Protein AF-A0A3P6BT95-F1 (afdb_monomer_lite)

Structure (mmCIF, N/CA/C/O backbone):
data_AF-A0A3P6BT95-F1
#
_entry.id   AF-A0A3P6BT95-F1
#
loop_
_atom_site.group_PDB
_atom_site.id
_atom_site.type_symbol
_atom_site.label_atom_id
_atom_site.label_alt_id
_atom_site.label_comp_id
_atom_site.label_asym_id
_atom_site.label_entity_id
_atom_site.label_seq_id
_atom_site.pdbx_PDB_ins_code
_atom_site.Cartn_x
_atom_site.Cartn_y
_atom_site.Cartn_z
_atom_site.occupancy
_atom_site.B_iso_or_equiv
_atom_site.auth_seq_id
_atom_site.auth_comp_id
_atom_site.auth_asym_id
_atom_site.auth_atom_id
_atom_site.pdbx_PDB_model_num
ATOM 1 N N . MET A 1 1 ? -36.086 25.713 81.331 1.00 40.69 1 MET A N 1
ATOM 2 C CA . MET A 1 1 ? -36.468 24.855 80.189 1.00 40.69 1 MET A CA 1
ATOM 3 C C . MET A 1 1 ? -35.423 25.064 79.106 1.00 40.69 1 MET A C 1
ATOM 5 O O . MET A 1 1 ? -35.436 26.111 78.475 1.00 40.69 1 MET A O 1
ATOM 9 N N . GLU A 1 2 ? -34.451 24.159 78.974 1.00 39.38 2 GLU A N 1
ATOM 10 C CA . GLU A 1 2 ? -33.451 24.248 77.899 1.00 39.38 2 GLU A CA 1
ATOM 11 C C . GLU A 1 2 ? -34.064 23.771 76.578 1.00 39.38 2 GLU A C 1
ATOM 13 O O . GLU A 1 2 ? -34.657 22.694 76.510 1.00 39.38 2 GLU A O 1
ATOM 18 N N . ALA A 1 3 ? -33.948 24.591 75.534 1.00 60.66 3 ALA A N 1
ATOM 19 C CA . ALA A 1 3 ? -34.422 24.251 74.201 1.00 60.66 3 ALA A CA 1
ATOM 20 C C . ALA A 1 3 ? -33.444 23.269 73.522 1.00 60.66 3 ALA A C 1
ATOM 22 O O . ALA A 1 3 ? -32.230 23.493 73.571 1.00 60.66 3 ALA A O 1
ATOM 23 N N . PRO A 1 4 ? -33.928 22.211 72.844 1.00 54.94 4 PRO A N 1
ATOM 24 C CA . PRO A 1 4 ? -33.053 21.258 72.171 1.00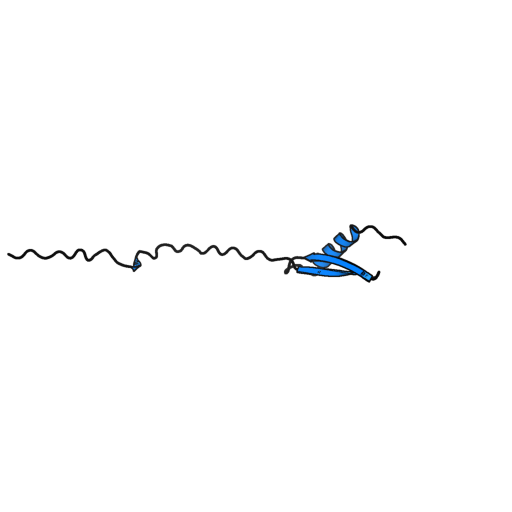 54.94 4 PRO A CA 1
ATOM 25 C C . PRO A 1 4 ? -32.262 21.940 71.048 1.00 54.94 4 PRO A C 1
ATOM 27 O O . PRO A 1 4 ? -32.843 22.486 70.106 1.00 54.94 4 PRO A O 1
ATOM 30 N N . ARG A 1 5 ? -30.927 21.887 71.124 1.00 63.22 5 ARG A N 1
ATOM 31 C CA . ARG A 1 5 ? -30.039 22.312 70.033 1.00 63.22 5 ARG A CA 1
ATOM 32 C C . ARG A 1 5 ? -30.313 21.433 68.810 1.00 63.22 5 ARG A C 1
ATOM 34 O O . ARG A 1 5 ? -29.905 20.277 68.763 1.00 63.22 5 ARG A O 1
ATOM 41 N N . ARG A 1 6 ? -31.026 21.974 67.820 1.00 58.38 6 ARG A N 1
ATOM 42 C CA . ARG A 1 6 ? -31.251 21.316 66.527 1.00 58.38 6 ARG A CA 1
ATOM 43 C C . ARG A 1 6 ? -29.942 21.306 65.740 1.00 58.38 6 ARG A C 1
ATOM 45 O O . ARG A 1 6 ? -29.474 22.351 65.297 1.00 58.38 6 ARG A O 1
ATOM 52 N N . SER A 1 7 ? -29.350 20.128 65.578 1.00 57.34 7 SER A N 1
ATOM 53 C CA . SER A 1 7 ? -28.195 19.921 64.711 1.00 57.34 7 SER A CA 1
ATOM 54 C C . SER A 1 7 ? -28.627 19.993 63.239 1.00 57.34 7 SER A C 1
ATOM 56 O O . SER A 1 7 ? -29.390 19.167 62.750 1.00 57.34 7 SER A O 1
ATOM 58 N N . LEU A 1 8 ? -28.098 20.972 62.502 1.00 56.00 8 LEU A N 1
ATOM 59 C CA . LEU A 1 8 ? -28.216 21.097 61.037 1.00 56.00 8 LEU A CA 1
ATOM 60 C C . LEU A 1 8 ? -27.297 20.116 60.278 1.00 56.00 8 LEU A C 1
ATOM 62 O O . LEU A 1 8 ? -27.004 20.306 59.102 1.00 56.00 8 LEU A O 1
ATOM 66 N N . ALA A 1 9 ? -26.836 19.046 60.928 1.00 54.00 9 ALA A N 1
ATOM 67 C CA . ALA A 1 9 ? -25.847 18.121 60.370 1.00 54.00 9 ALA A CA 1
ATOM 68 C C . ALA A 1 9 ? -26.398 17.214 59.248 1.00 54.00 9 ALA A C 1
ATOM 70 O O . ALA A 1 9 ? -25.670 16.389 58.701 1.00 54.00 9 ALA A O 1
ATOM 71 N N . ALA A 1 10 ? -27.670 17.356 58.880 1.00 56.06 10 ALA A N 1
ATOM 72 C CA . ALA A 1 10 ? -28.314 16.544 57.860 1.00 56.06 10 ALA A CA 1
ATOM 73 C C . ALA A 1 10 ? -28.318 17.237 56.489 1.00 56.06 10 ALA A C 1
ATOM 75 O O . ALA A 1 10 ? -29.387 17.531 55.971 1.00 56.06 10 ALA A O 1
ATOM 76 N N . SER A 1 11 ? -27.156 17.495 55.874 1.00 56.53 11 SER A N 1
ATOM 77 C CA . SER A 1 11 ? -27.152 17.677 54.404 1.00 56.53 11 SER A CA 1
ATOM 78 C C . SER A 1 11 ? -25.809 17.543 53.678 1.00 56.53 11 SER A C 1
ATOM 80 O O . SER A 1 11 ? -25.775 17.739 52.465 1.00 56.53 11 SER A O 1
ATOM 82 N N . LEU A 1 12 ? -24.702 17.197 54.334 1.00 55.16 12 LEU A N 1
ATOM 83 C CA . LEU A 1 12 ? -23.424 17.021 53.632 1.00 55.16 12 LEU A CA 1
ATOM 84 C C . LEU A 1 12 ? -23.052 15.542 53.563 1.00 55.16 12 LEU A C 1
ATOM 86 O O . LEU A 1 12 ? -22.036 15.115 54.095 1.00 55.16 12 LEU A O 1
ATOM 90 N N . SER A 1 13 ? -23.903 14.740 52.920 1.00 54.56 13 SER A N 1
ATOM 91 C CA . SER A 1 13 ? -23.510 13.401 52.478 1.00 54.56 13 SER A CA 1
ATOM 92 C C . SER A 1 13 ? -22.597 13.558 51.251 1.00 54.56 13 SER A C 1
ATOM 94 O O . SER A 1 13 ? -23.103 13.938 50.191 1.00 54.56 13 SER A O 1
ATOM 96 N N . PRO A 1 14 ? -21.287 13.239 51.326 1.00 55.88 14 PRO A N 1
ATOM 97 C CA . PRO A 1 14 ? -20.357 13.389 50.194 1.00 55.88 14 PRO A CA 1
ATOM 98 C C . PRO A 1 14 ? -20.727 12.493 49.002 1.00 55.88 14 PRO A C 1
ATOM 100 O O . PRO A 1 14 ? -20.282 12.698 47.878 1.00 55.88 14 PRO A O 1
ATOM 103 N N . LEU A 1 15 ? -21.580 11.497 49.249 1.00 55.53 15 LEU A N 1
ATOM 104 C CA . LEU A 1 15 ? -21.965 10.463 48.297 1.00 55.53 15 LEU A CA 1
ATOM 105 C C . LEU A 1 15 ? -23.026 10.904 47.278 1.00 55.53 15 LEU A C 1
ATOM 107 O O . LEU A 1 15 ? -23.339 10.137 46.374 1.00 55.53 15 LEU A O 1
ATOM 111 N N . ARG A 1 16 ? -23.576 12.123 47.380 1.00 53.22 16 ARG A N 1
ATOM 112 C CA . ARG A 1 16 ? -24.526 12.655 46.380 1.00 53.22 16 ARG A CA 1
ATOM 113 C C . ARG A 1 16 ? -23.869 13.458 45.251 1.00 53.22 16 ARG A C 1
ATOM 115 O O . ARG A 1 16 ? -24.569 13.860 44.331 1.00 53.22 16 ARG A O 1
ATOM 122 N N . LEU A 1 17 ? -22.544 13.646 45.279 1.00 53.62 17 LEU A N 1
ATOM 123 C CA . LEU A 1 17 ? -21.784 14.284 44.190 1.00 53.62 17 LEU A CA 1
ATOM 124 C C . LEU A 1 17 ? -21.252 13.273 43.156 1.00 53.62 17 LEU A C 1
ATOM 126 O O . LEU A 1 17 ? -20.455 13.617 42.294 1.00 53.62 17 LEU A O 1
ATOM 130 N N . ILE A 1 18 ? -21.684 12.014 43.221 1.00 57.50 18 ILE A N 1
ATOM 131 C CA . ILE A 1 18 ? -21.358 11.002 42.209 1.00 57.50 18 ILE A CA 1
ATOM 132 C C . ILE A 1 18 ? -22.626 10.693 41.410 1.00 57.50 18 ILE A C 1
ATOM 134 O O . ILE A 1 18 ? -22.930 9.552 41.090 1.00 57.50 18 ILE A O 1
ATOM 138 N N . ASP A 1 19 ? -23.399 11.725 41.075 1.00 58.94 19 ASP A N 1
ATOM 139 C CA . ASP A 1 19 ? -24.226 11.648 39.882 1.00 58.94 19 ASP A CA 1
ATOM 140 C C . ASP A 1 19 ? -23.524 12.441 38.798 1.00 58.94 19 ASP A C 1
ATOM 142 O O . ASP A 1 19 ? -23.632 13.660 38.726 1.00 58.94 19 ASP A O 1
ATOM 146 N N . ARG A 1 20 ? -22.694 11.719 38.048 1.00 60.34 20 ARG A N 1
ATOM 147 C CA . ARG A 1 20 ? -22.528 11.809 36.598 1.00 60.34 20 ARG A CA 1
ATOM 148 C C . ARG A 1 20 ? -21.690 10.606 36.218 1.00 60.34 20 ARG A C 1
ATOM 150 O O . ARG A 1 20 ? -20.466 10.676 36.135 1.00 60.34 20 ARG A O 1
ATOM 157 N N . ARG A 1 21 ? -22.381 9.510 35.901 1.00 59.62 21 ARG A N 1
ATOM 158 C CA . ARG A 1 21 ? -21.926 8.564 34.872 1.00 59.62 21 ARG A CA 1
ATOM 159 C C . ARG A 1 21 ? -21.779 9.345 33.559 1.00 59.62 21 ARG A C 1
ATOM 161 O O . ARG A 1 21 ? -22.573 9.202 32.638 1.00 59.62 21 ARG A O 1
ATOM 168 N N . LYS A 1 22 ? -20.815 10.264 33.504 1.00 61.81 22 LYS A N 1
ATOM 169 C CA . LYS A 1 22 ? -20.349 10.885 32.279 1.00 61.81 22 LYS A CA 1
ATOM 170 C C . LYS A 1 22 ? -19.636 9.732 31.601 1.00 61.81 22 LYS A C 1
ATOM 172 O O . LYS A 1 22 ? -18.551 9.353 32.034 1.00 61.81 22 LYS A O 1
ATOM 177 N N . SER A 1 23 ? -20.308 9.075 30.659 1.00 67.19 23 SER A N 1
ATOM 178 C CA . SER A 1 23 ? -19.633 8.128 29.788 1.00 67.19 23 SER A CA 1
ATOM 179 C C . SER A 1 23 ? -18.414 8.864 29.243 1.00 67.19 23 SER A C 1
ATOM 181 O O . SER A 1 23 ? -18.532 9.915 28.608 1.00 67.19 23 SER A O 1
ATOM 183 N N . PHE A 1 24 ? -17.224 8.396 29.609 1.00 67.38 24 PHE A N 1
ATOM 184 C CA . PHE A 1 24 ? -16.013 8.891 28.990 1.00 67.38 24 PHE A CA 1
ATOM 185 C C . PHE A 1 24 ? -16.092 8.430 27.539 1.00 67.38 24 PHE A C 1
ATOM 187 O O . PHE A 1 24 ? -15.875 7.259 27.238 1.00 67.38 24 PHE A O 1
ATOM 194 N N . ASN A 1 25 ? -16.499 9.335 26.651 1.00 70.50 25 ASN A N 1
ATOM 195 C CA . ASN A 1 25 ? -16.433 9.104 25.219 1.00 70.50 25 ASN A CA 1
ATOM 196 C C . ASN A 1 25 ? -14.960 9.200 24.826 1.00 70.50 25 ASN A C 1
ATOM 198 O O . ASN A 1 25 ? -14.496 10.244 24.375 1.00 70.50 25 ASN A O 1
ATOM 202 N N . TYR A 1 26 ? -14.207 8.127 25.063 1.00 75.94 26 TYR A N 1
ATOM 203 C CA . TYR A 1 26 ? -12.921 7.954 24.410 1.00 75.94 26 TYR A CA 1
ATOM 204 C C . TYR A 1 26 ? -13.219 7.660 22.947 1.00 75.94 26 TYR A C 1
ATOM 206 O O . TYR A 1 26 ? -13.658 6.563 22.596 1.00 75.94 26 TYR A O 1
ATOM 214 N N . SER A 1 27 ? -13.032 8.664 22.092 1.00 76.25 27 SER A N 1
ATOM 215 C CA . SER A 1 27 ? -12.936 8.409 20.665 1.00 76.25 27 SER A CA 1
ATOM 216 C C . SER A 1 27 ? -11.776 7.443 20.448 1.00 76.25 27 SER A C 1
ATOM 218 O O . SER A 1 27 ? -10.700 7.592 21.034 1.00 76.25 27 SER A O 1
ATOM 220 N N . ARG A 1 28 ? -12.001 6.415 19.626 1.00 78.69 28 ARG A N 1
ATOM 221 C CA . ARG A 1 28 ? -10.910 5.560 19.162 1.00 78.69 28 ARG A CA 1
ATOM 222 C C . ARG A 1 28 ? -9.862 6.471 18.518 1.00 78.69 28 ARG A C 1
ATOM 224 O O . ARG A 1 28 ? -10.219 7.317 17.700 1.00 78.69 28 ARG A O 1
ATOM 231 N N . MET A 1 29 ? -8.602 6.311 18.921 1.00 81.44 29 MET A N 1
ATOM 232 C CA . MET A 1 29 ? -7.484 7.029 18.313 1.00 81.44 29 MET A CA 1
ATOM 233 C C . MET A 1 29 ? -7.530 6.801 16.795 1.00 81.44 29 MET A C 1
ATOM 235 O O . MET A 1 29 ? -7.713 5.646 16.392 1.00 81.44 29 MET A O 1
ATOM 239 N N . PRO A 1 30 ? -7.410 7.848 15.960 1.00 81.94 30 PRO A N 1
ATOM 240 C CA . PRO A 1 30 ? -7.329 7.658 14.521 1.00 81.94 30 PRO A CA 1
ATOM 241 C C . PRO A 1 30 ? -6.172 6.712 14.202 1.00 81.94 30 PRO A C 1
ATOM 243 O O . PRO A 1 30 ? -5.082 6.818 14.764 1.00 81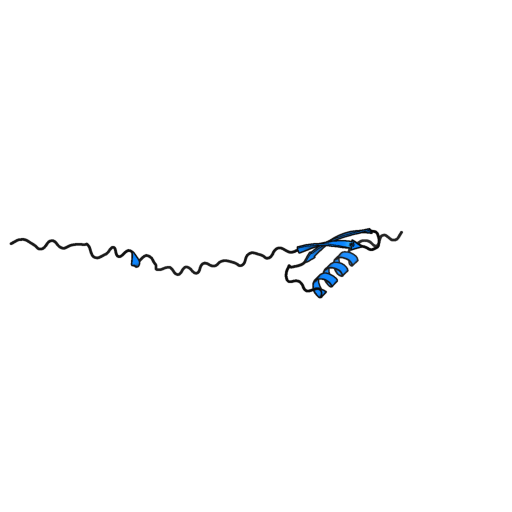.94 30 PRO A O 1
ATOM 246 N N . GLU A 1 31 ? -6.440 5.736 13.342 1.00 86.94 31 GLU A N 1
ATOM 247 C CA . GLU A 1 31 ? -5.436 4.761 12.953 1.00 86.94 31 GLU A CA 1
ATOM 248 C C . GLU A 1 31 ? -4.554 5.367 11.862 1.00 86.94 31 GLU A C 1
ATOM 250 O O . GLU A 1 31 ? -5.006 5.592 10.742 1.00 86.94 31 GLU A O 1
ATOM 255 N N . GLU A 1 32 ? -3.302 5.669 12.207 1.00 91.56 32 GLU A N 1
ATOM 256 C CA . GLU A 1 32 ? -2.335 6.191 11.242 1.00 91.56 32 GLU A CA 1
ATOM 257 C C . GLU A 1 32 ? -1.989 5.125 10.186 1.00 91.56 32 GLU A C 1
ATOM 259 O O . GLU A 1 32 ? -1.683 3.983 10.562 1.00 91.56 32 GLU A O 1
ATOM 264 N N . PRO A 1 33 ? -2.017 5.472 8.884 1.00 94.56 33 PRO A N 1
ATOM 265 C CA . PRO A 1 33 ? -1.570 4.596 7.808 1.00 94.56 33 PRO A CA 1
ATOM 266 C C . PRO A 1 33 ? -0.111 4.154 7.974 1.00 94.56 33 PRO A C 1
ATOM 268 O O . PRO A 1 33 ? 0.718 4.844 8.566 1.00 94.56 33 PRO A O 1
ATOM 271 N N . ILE A 1 34 ? 0.216 2.994 7.414 1.00 94.69 34 ILE A N 1
ATOM 272 C CA . ILE A 1 34 ? 1.583 2.511 7.264 1.00 94.69 34 ILE A CA 1
ATOM 273 C C . ILE A 1 34 ? 2.127 3.040 5.943 1.00 94.69 34 ILE A C 1
ATOM 275 O O . ILE A 1 34 ? 1.555 2.789 4.880 1.00 94.69 34 ILE A O 1
ATOM 279 N N . LYS A 1 35 ? 3.271 3.717 6.017 1.00 96.31 35 LYS A N 1
ATOM 280 C CA . LYS A 1 35 ? 4.047 4.115 4.850 1.00 96.31 35 LYS A CA 1
ATOM 281 C C . LYS A 1 35 ? 4.997 2.987 4.445 1.00 96.31 35 LYS A C 1
ATOM 283 O O . LYS A 1 35 ? 5.802 2.532 5.256 1.00 96.31 35 LYS A O 1
ATOM 288 N N . LEU A 1 36 ? 4.898 2.546 3.197 1.00 96.38 36 LEU A N 1
ATOM 289 C CA . LEU A 1 36 ? 5.716 1.489 2.609 1.00 96.38 36 LEU A CA 1
ATOM 290 C C . LEU A 1 36 ? 6.496 2.044 1.419 1.00 96.38 36 LEU A C 1
ATOM 2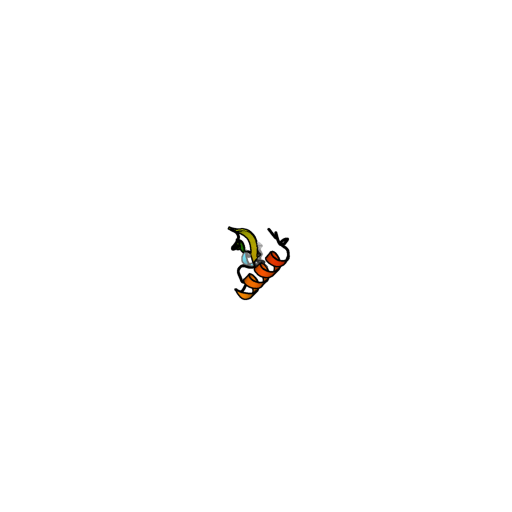92 O O . LEU A 1 36 ? 5.929 2.741 0.583 1.00 96.38 36 LEU A O 1
ATOM 296 N N . THR A 1 37 ? 7.773 1.687 1.316 1.00 96.81 37 THR A N 1
ATOM 297 C CA . THR A 1 37 ? 8.604 2.013 0.153 1.00 96.81 37 THR A CA 1
ATOM 298 C C . THR A 1 37 ? 8.669 0.805 -0.773 1.00 96.81 37 THR A C 1
ATOM 300 O O . THR A 1 37 ? 9.089 -0.282 -0.374 1.00 96.81 37 THR A O 1
ATOM 303 N N . ILE A 1 38 ? 8.251 0.995 -2.020 1.00 95.38 38 ILE A N 1
ATOM 304 C CA . ILE A 1 38 ? 8.237 -0.028 -3.061 1.00 95.38 38 ILE A CA 1
ATOM 305 C C . ILE A 1 38 ? 9.492 0.124 -3.914 1.00 95.38 38 ILE A C 1
ATOM 307 O O . ILE A 1 38 ? 9.723 1.183 -4.495 1.00 95.38 38 ILE A O 1
ATOM 311 N N . LEU A 1 39 ? 10.289 -0.940 -4.012 1.00 95.25 39 LEU A N 1
ATOM 312 C CA . LEU A 1 39 ? 11.428 -1.013 -4.925 1.00 95.25 39 LEU A CA 1
ATOM 313 C C . LEU A 1 39 ? 10.964 -1.563 -6.276 1.00 95.25 39 LEU A C 1
ATOM 315 O O . LEU A 1 39 ? 10.472 -2.689 -6.366 1.00 95.25 39 LEU A O 1
ATOM 319 N N . LYS A 1 40 ? 11.118 -0.763 -7.327 1.00 92.38 40 LYS A N 1
ATOM 320 C CA . LYS A 1 40 ? 10.845 -1.165 -8.705 1.00 92.38 40 LYS A CA 1
ATOM 321 C C . LYS A 1 40 ? 12.010 -1.986 -9.266 1.00 92.38 40 LYS A C 1
ATOM 323 O O . LYS A 1 40 ? 13.140 -1.908 -8.789 1.00 92.38 40 LYS A O 1
ATOM 328 N N . LEU A 1 41 ? 11.741 -2.755 -10.323 1.00 93.75 41 LEU A N 1
ATOM 329 C CA . LEU A 1 41 ? 12.755 -3.586 -10.989 1.00 93.75 41 LEU A CA 1
ATOM 330 C C . LEU A 1 41 ? 13.846 -2.773 -11.703 1.00 93.75 41 LEU A C 1
ATOM 332 O O . LEU A 1 41 ? 14.939 -3.285 -11.913 1.00 93.75 41 LEU A O 1
ATOM 336 N N . ASP A 1 42 ? 13.573 -1.514 -12.047 1.00 91.62 42 ASP A N 1
ATOM 337 C CA . ASP A 1 42 ? 14.561 -0.572 -12.590 1.00 91.62 42 ASP A CA 1
ATOM 338 C C . ASP A 1 42 ? 15.462 0.047 -11.504 1.00 91.62 42 ASP A C 1
ATOM 340 O O . ASP A 1 42 ? 16.287 0.911 -11.793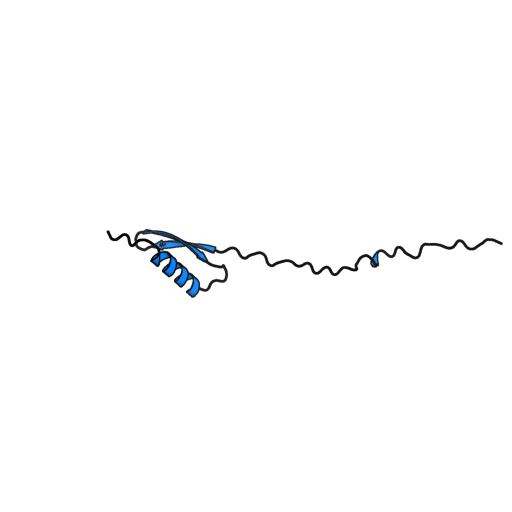 1.00 91.62 42 ASP A O 1
ATOM 344 N N . GLY A 1 43 ? 15.309 -0.384 -10.247 1.00 92.69 43 GLY A N 1
ATOM 345 C CA . GLY A 1 43 ? 16.081 0.097 -9.105 1.00 92.69 43 GLY A CA 1
ATOM 346 C C . GLY A 1 43 ? 15.583 1.420 -8.523 1.00 92.69 43 GLY A C 1
ATOM 347 O O . GLY A 1 43 ? 16.090 1.844 -7.484 1.00 92.69 43 GLY A O 1
ATOM 348 N N . SER A 1 44 ? 14.583 2.068 -9.132 1.00 91.75 44 SER A N 1
ATOM 349 C CA . SER A 1 44 ? 13.957 3.249 -8.539 1.00 91.75 44 SER A CA 1
ATOM 350 C C . SER A 1 44 ? 12.962 2.838 -7.445 1.00 91.75 44 SER A C 1
ATOM 352 O O . SER A 1 44 ? 12.517 1.693 -7.381 1.00 91.75 44 SER A O 1
ATOM 354 N N . SER A 1 45 ? 12.563 3.768 -6.580 1.00 94.06 45 SER A N 1
ATOM 355 C CA . SER A 1 45 ? 11.567 3.491 -5.537 1.00 94.06 45 SER A CA 1
ATOM 356 C C . SER A 1 45 ? 10.519 4.588 -5.430 1.00 94.06 45 SER A C 1
ATOM 358 O O . SER A 1 45 ? 10.731 5.709 -5.892 1.00 94.06 45 SER A O 1
ATOM 360 N N . PHE A 1 46 ? 9.366 4.238 -4.867 1.00 93.44 46 PHE A N 1
ATOM 361 C CA . PHE A 1 46 ? 8.298 5.179 -4.544 1.00 93.44 46 PHE A CA 1
ATOM 362 C C . PHE A 1 46 ? 7.571 4.742 -3.275 1.00 93.44 46 PHE A C 1
ATOM 364 O O . PHE A 1 46 ? 7.608 3.570 -2.899 1.00 93.44 46 PHE A O 1
ATOM 371 N N . ASP A 1 47 ? 6.905 5.690 -2.628 1.00 95.44 47 ASP A N 1
ATOM 372 C CA . ASP A 1 47 ? 6.190 5.447 -1.382 1.00 95.44 47 ASP A CA 1
ATOM 373 C C . ASP A 1 47 ? 4.688 5.246 -1.621 1.00 95.44 47 ASP A C 1
ATOM 375 O O . ASP A 1 47 ? 4.089 5.888 -2.486 1.00 95.44 47 ASP A O 1
ATOM 379 N N . VAL A 1 48 ? 4.075 4.374 -0.820 1.00 95.44 48 VAL A N 1
ATOM 380 C CA . VAL A 1 48 ? 2.629 4.121 -0.781 1.00 95.44 48 VAL A CA 1
ATOM 381 C C . VAL A 1 48 ? 2.166 4.103 0.673 1.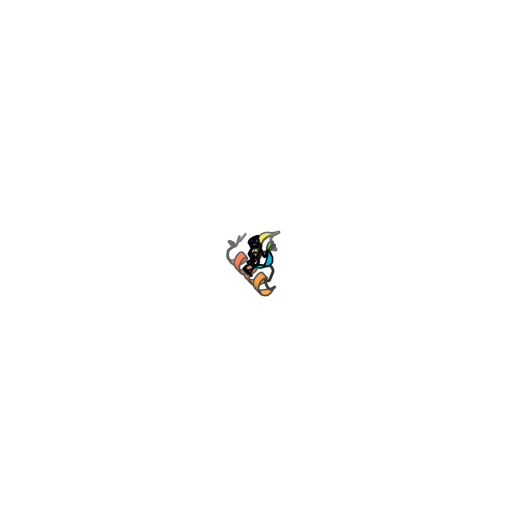00 95.44 48 VAL A C 1
ATOM 383 O O . VAL A 1 48 ? 2.834 3.535 1.537 1.00 95.44 48 VAL A O 1
ATOM 386 N N . GLU A 1 49 ? 1.008 4.698 0.946 1.00 95.81 49 GLU A N 1
ATOM 387 C CA . GLU A 1 49 ? 0.361 4.649 2.258 1.00 95.81 49 GLU A CA 1
ATOM 388 C C . GLU A 1 49 ? -0.850 3.716 2.219 1.00 95.81 49 GLU A C 1
ATOM 390 O O . GLU A 1 49 ? -1.711 3.825 1.345 1.00 95.81 49 GLU A O 1
ATOM 395 N N . VAL A 1 50 ? -0.920 2.790 3.176 1.00 95.56 50 VAL A N 1
ATOM 396 C CA . VAL A 1 50 ? -2.046 1.860 3.344 1.00 95.56 50 VAL A CA 1
ATOM 397 C C . VAL A 1 50 ? -2.491 1.822 4.797 1.00 95.56 50 VAL A C 1
ATOM 399 O O . VAL A 1 50 ? -1.693 2.026 5.707 1.00 95.56 50 VAL A O 1
ATOM 402 N N . LEU A 1 51 ? -3.767 1.544 5.052 1.00 95.50 51 LEU A N 1
ATOM 403 C CA . LEU A 1 51 ? -4.248 1.360 6.423 1.00 95.50 51 LEU A CA 1
ATOM 404 C C . LEU A 1 51 ? -3.534 0.177 7.093 1.00 95.50 51 LEU A C 1
ATOM 406 O O . LEU A 1 51 ? -3.212 -0.814 6.441 1.00 95.50 51 LEU A O 1
ATOM 410 N N . LYS A 1 52 ? -3.349 0.230 8.416 1.00 92.69 52 LYS A N 1
ATOM 411 C CA . LYS A 1 52 ? -2.780 -0.889 9.196 1.00 92.69 52 LYS A CA 1
ATOM 412 C C . LYS A 1 52 ? -3.587 -2.183 9.080 1.00 92.69 52 LYS A C 1
ATOM 414 O O . LYS A 1 52 ? -3.042 -3.271 9.226 1.00 92.69 52 LYS A O 1
ATOM 419 N N . THR A 1 53 ? -4.880 -2.055 8.815 1.00 94.00 53 THR A N 1
ATOM 420 C CA . THR A 1 53 ? -5.828 -3.155 8.625 1.00 94.00 53 THR A CA 1
ATOM 421 C C . THR A 1 53 ? -6.014 -3.540 7.157 1.00 94.00 53 THR A C 1
ATOM 423 O O . THR A 1 53 ? -6.836 -4.408 6.864 1.00 94.00 53 THR A O 1
ATOM 426 N N . ALA A 1 54 ? -5.266 -2.920 6.236 1.00 95.44 54 ALA A N 1
ATOM 427 C CA . ALA A 1 54 ? -5.377 -3.203 4.815 1.00 95.44 54 ALA A CA 1
ATOM 428 C C . ALA A 1 54 ? -4.998 -4.656 4.504 1.00 95.44 54 ALA A C 1
ATOM 430 O O . ALA A 1 54 ? -4.023 -5.220 5.008 1.00 95.44 54 ALA A O 1
ATOM 431 N N . THR A 1 55 ? -5.773 -5.257 3.617 1.00 97.50 55 THR A N 1
ATOM 432 C CA . THR A 1 55 ? -5.507 -6.573 3.054 1.00 97.50 55 THR A CA 1
ATOM 433 C C . THR A 1 55 ? -4.369 -6.510 2.036 1.00 97.50 55 THR A C 1
ATOM 435 O O . THR A 1 55 ? -4.107 -5.484 1.407 1.00 97.50 55 THR A O 1
ATOM 438 N N . VAL A 1 56 ? -3.746 -7.661 1.770 1.00 96.44 56 VAL A N 1
ATOM 439 C CA . VAL A 1 56 ? -2.740 -7.790 0.699 1.00 96.44 56 VAL A CA 1
ATOM 440 C C . VAL A 1 56 ? -3.309 -7.372 -0.665 1.00 96.44 56 VAL A C 1
ATOM 442 O O . VAL A 1 56 ? -2.591 -6.829 -1.502 1.00 96.44 56 VAL A O 1
ATOM 445 N N . ARG A 1 57 ? -4.614 -7.579 -0.887 1.00 97.81 57 ARG A N 1
ATOM 446 C CA . ARG A 1 57 ? -5.302 -7.142 -2.108 1.00 97.81 57 ARG A CA 1
ATOM 447 C C . ARG A 1 57 ? -5.315 -5.619 -2.239 1.00 97.81 57 ARG A C 1
ATOM 449 O O . ARG A 1 57 ? -5.013 -5.113 -3.315 1.00 97.81 57 ARG A O 1
ATOM 456 N N . GLU A 1 58 ? -5.672 -4.909 -1.175 1.00 97.00 58 GLU A N 1
ATOM 457 C CA . GLU A 1 58 ? -5.715 -3.441 -1.169 1.00 97.00 58 GLU A CA 1
ATOM 458 C C . GLU A 1 58 ? -4.319 -2.849 -1.343 1.00 97.00 58 GLU A C 1
ATOM 460 O O . GLU A 1 58 ? -4.150 -1.920 -2.130 1.00 97.00 58 GLU A O 1
ATOM 465 N N . LEU A 1 59 ? -3.306 -3.446 -0.704 1.00 96.69 59 LEU A N 1
ATOM 466 C CA . LEU A 1 59 ? -1.913 -3.070 -0.933 1.00 96.69 59 LEU A CA 1
ATOM 467 C C . LEU A 1 59 ? -1.528 -3.221 -2.408 1.00 96.69 59 LEU A C 1
ATOM 469 O O . LEU A 1 59 ? -0.996 -2.286 -3.000 1.00 96.69 59 LEU A O 1
ATOM 473 N N . LYS A 1 60 ? -1.836 -4.369 -3.023 1.00 96.50 60 LYS A N 1
ATOM 474 C CA . LYS A 1 60 ? -1.546 -4.604 -4.443 1.00 96.50 60 LYS A CA 1
ATOM 475 C C . LYS A 1 60 ? -2.203 -3.544 -5.333 1.00 96.50 60 LYS A C 1
ATOM 477 O O . LYS A 1 60 ? -1.534 -2.984 -6.195 1.00 96.50 60 LYS A O 1
ATOM 482 N N . MET A 1 61 ? -3.477 -3.235 -5.090 1.00 96.25 61 MET A N 1
ATOM 483 C CA . MET A 1 61 ? -4.192 -2.200 -5.841 1.00 96.25 61 MET A CA 1
ATOM 484 C C . MET A 1 61 ? -3.567 -0.812 -5.669 1.00 96.25 61 MET A C 1
ATOM 486 O O . MET A 1 61 ? -3.438 -0.084 -6.648 1.00 96.25 61 MET A O 1
ATOM 490 N N . ALA A 1 62 ? -3.167 -0.443 -4.450 1.00 94.81 62 ALA A N 1
ATOM 491 C CA . ALA A 1 62 ? -2.528 0.844 -4.187 1.00 94.81 62 ALA A CA 1
ATOM 492 C C . ALA A 1 62 ? -1.187 0.973 -4.928 1.00 94.81 62 ALA A C 1
ATOM 494 O O . ALA A 1 62 ? -0.897 2.021 -5.505 1.00 94.81 62 ALA A O 1
ATOM 495 N N . VAL A 1 63 ? -0.405 -0.111 -4.974 1.00 95.12 63 VAL A N 1
ATOM 496 C CA . VAL A 1 63 ? 0.849 -0.173 -5.736 1.00 95.12 63 VAL A CA 1
ATOM 497 C C . VAL A 1 63 ? 0.590 -0.036 -7.238 1.00 95.12 63 VAL A C 1
ATOM 499 O O . VAL A 1 63 ? 1.247 0.774 -7.886 1.00 95.12 63 VAL A O 1
ATOM 502 N N . GLU A 1 64 ? -0.372 -0.779 -7.792 1.00 94.19 64 GLU A N 1
ATOM 503 C CA . GLU A 1 64 ? -0.737 -0.701 -9.217 1.00 94.19 64 GLU A CA 1
ATOM 504 C C . GLU A 1 64 ? -1.235 0.698 -9.608 1.00 94.19 64 GLU A C 1
ATOM 506 O O . GLU A 1 64 ? -0.812 1.240 -10.631 1.00 94.19 64 GLU A O 1
ATOM 511 N N . ALA A 1 65 ? -2.078 1.312 -8.772 1.00 92.44 65 ALA A N 1
ATOM 512 C CA . ALA A 1 65 ? -2.578 2.666 -8.986 1.00 92.44 65 ALA A CA 1
ATOM 513 C C . ALA A 1 65 ? -1.438 3.690 -8.973 1.00 92.44 65 ALA A C 1
ATOM 515 O O . ALA A 1 65 ? -1.293 4.452 -9.929 1.00 92.44 65 ALA A O 1
ATOM 516 N N . ALA A 1 66 ? -0.582 3.665 -7.946 1.00 90.19 66 ALA A N 1
ATOM 517 C CA . ALA A 1 66 ? 0.580 4.545 -7.869 1.00 90.19 66 ALA A CA 1
ATOM 518 C C . ALA A 1 66 ? 1.480 4.385 -9.103 1.00 90.19 66 ALA A C 1
ATOM 520 O O . ALA A 1 66 ? 1.838 5.384 -9.722 1.00 90.19 66 ALA A O 1
ATOM 521 N N . PHE A 1 67 ? 1.757 3.142 -9.516 1.00 87.12 67 PHE A N 1
ATOM 522 C CA . PHE A 1 67 ? 2.573 2.838 -10.693 1.00 87.12 67 PHE A CA 1
ATOM 523 C C . PHE A 1 67 ? 1.969 3.379 -11.995 1.00 87.12 67 PHE A C 1
ATOM 525 O O . PHE A 1 67 ? 2.692 3.925 -12.822 1.00 87.12 67 PHE A O 1
ATOM 532 N N . SER A 1 68 ? 0.646 3.283 -12.164 1.00 81.44 68 SER A N 1
ATOM 533 C CA . SER A 1 68 ? -0.055 3.782 -13.359 1.00 81.44 68 SER A CA 1
ATOM 534 C C . SER A 1 68 ? 0.008 5.305 -13.527 1.00 81.44 68 SER A C 1
ATOM 536 O O . SER A 1 68 ? -0.137 5.812 -14.638 1.00 81.44 68 SER A O 1
ATOM 538 N N . HIS A 1 69 ? 0.244 6.037 -12.435 1.00 73.25 69 HIS A N 1
ATOM 539 C CA . HIS A 1 69 ? 0.381 7.492 -12.442 1.00 73.25 69 HIS A CA 1
ATOM 540 C C . HIS A 1 69 ? 1.822 7.967 -12.666 1.00 73.25 69 HIS A C 1
ATOM 542 O O . HIS A 1 69 ? 2.038 9.165 -12.861 1.00 73.25 69 HIS A O 1
ATOM 548 N N . LEU A 1 70 ? 2.811 7.066 -12.652 1.00 68.00 70 LEU A N 1
ATOM 549 C CA . LEU A 1 70 ? 4.187 7.431 -12.970 1.00 68.00 70 LEU A CA 1
ATOM 550 C C . LEU A 1 70 ? 4.353 7.577 -14.491 1.00 68.00 70 LEU A C 1
ATOM 552 O O . LEU A 1 70 ? 3.889 6.718 -15.246 1.00 68.00 70 LEU A O 1
ATOM 556 N N . PRO A 1 71 ? 5.042 8.630 -14.970 1.00 67.31 71 PRO A N 1
ATOM 557 C CA . PRO A 1 71 ? 5.393 8.719 -16.376 1.00 67.31 71 PRO A CA 1
ATOM 558 C C . PRO A 1 71 ? 6.232 7.492 -16.739 1.00 67.31 71 PRO A C 1
ATOM 560 O O . PRO A 1 71 ? 7.237 7.199 -16.085 1.00 67.31 71 PRO A O 1
ATOM 563 N N . HIS A 1 72 ? 5.811 6.763 -17.773 1.00 62.78 72 HIS A N 1
ATOM 564 C CA . HIS A 1 72 ? 6.635 5.719 -18.366 1.00 62.78 72 HIS A CA 1
ATOM 565 C C . HIS A 1 72 ? 7.909 6.391 -18.888 1.00 62.78 72 HIS A C 1
ATOM 567 O O . HIS A 1 72 ? 7.899 7.006 -19.952 1.00 62.78 72 HIS A O 1
ATOM 573 N N . HIS A 1 73 ? 9.004 6.305 -18.133 1.00 57.12 73 HIS A N 1
ATOM 574 C CA . HIS A 1 73 ? 10.326 6.621 -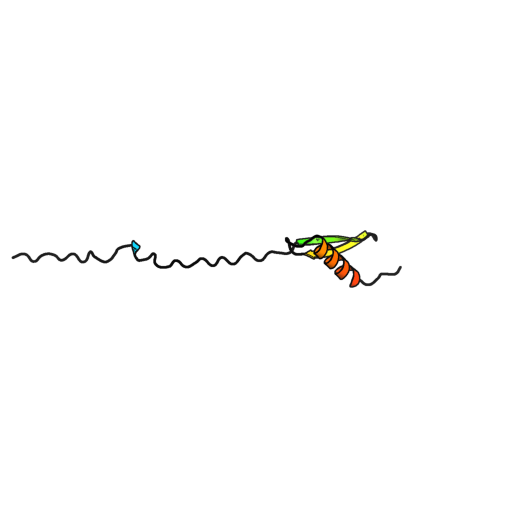18.654 1.00 57.12 73 HIS A CA 1
ATOM 575 C C . HIS A 1 73 ? 10.687 5.522 -19.661 1.00 57.12 73 HIS A C 1
ATOM 577 O O . HIS A 1 73 ? 11.287 4.507 -19.316 1.00 57.12 73 HIS A O 1
ATOM 583 N N . SER A 1 74 ? 10.238 5.693 -20.905 1.00 50.69 74 SER A N 1
ATOM 584 C CA . SER A 1 74 ? 10.763 4.965 -22.054 1.00 50.69 74 SER A CA 1
ATOM 585 C C . SER A 1 74 ? 12.191 5.451 -22.280 1.00 50.69 74 SER A C 1
ATOM 587 O O . SER A 1 74 ? 12.387 6.600 -22.685 1.00 50.69 74 SER A O 1
ATOM 589 N N . SER A 1 75 ? 13.166 4.609 -21.942 1.00 45.41 75 SER A N 1
ATOM 590 C CA . SER A 1 75 ? 14.536 4.765 -22.435 1.00 45.41 75 SER A CA 1
ATOM 591 C C . SER A 1 75 ? 14.633 4.347 -23.895 1.00 45.41 75 SER A C 1
ATOM 593 O O . SER A 1 75 ? 13.817 3.501 -24.325 1.00 45.41 75 SER A O 1
#

pLDDT: mean 77.58, std 18.19, range [39.38, 97.81]

Radius of gyration: 32.86 Å; chains: 1; bounding box: 52×33×103 Å

Foldseek 3Di:
DDDDDDDPPPDPPVVVVPPDPPPPPPDDDPQFWDKDWDQDPVRDIDIFTDTPPDDPVVVVVRVVVVVVPDPPPDD

Organism: Brassica campestris (NCBI:txid3711)

Secondary structure (DSSP, 8-state):
-PPP-----TT--GGGS---------PPPP-PPEEEEEEPTTS-EEEEEE-TT--HHHHHHHHHHHHHTS-----

InterPro domains:
  IPR029071 Ubiquitin-like domain superfamily [SSF54236] (29-73)
  IPR039690 U11/U12 small nuclear ribonucleoprotein 25kDa protein [PTHR14942] (3-73)
  IPR040610 SNRNP25, ubiquitin-like domain [PF18036] (22-71)

Sequence (75 aa):
MEAPRRSLAASLSPLRLIDRRKSFNYSRMPEEPIKLTILKLDGSSFDVEVLKTATVRELKMAVEAAFSHLPHHSS